Protein AF-A0A6B2T4H8-F1 (afdb_monomer_lite)

Sequence (72 aa):
GDAFRAGFLAGTAWELPHERAAQLGCALATTVLESVGTQEYKLIPADLSARIDQTYGAAAARALEARIEGTA

Secondary structure (DSSP, 8-state):
-HHHHHHHHHHHHTT--HHHHHHHHHHHHHHHHTSSSTT-----HHHHHHHHHHHH-HHHHHHHHHHHTT--

pLDDT: mean 85.25, std 14.52, range [43.56, 97.38]

Foldseek 3Di:
DVLLVVQLVLCVVVVHDSVLSNLRSVLRVVQQVPDDDNPPGDPDLVVSLVVSCVPVNPVSSVVCSVVSVPPD

Radius of gyration: 11.16 Å; chains: 1; bounding box: 22×21×31 Å

Structure (mmCIF, N/CA/C/O backbone):
data_AF-A0A6B2T4H8-F1
#
_entry.id   AF-A0A6B2T4H8-F1
#
loop_
_atom_site.group_PDB
_atom_site.id
_atom_site.type_symbol
_atom_site.label_atom_id
_atom_site.label_alt_id
_atom_site.label_comp_id
_atom_site.label_asym_id
_atom_site.label_entity_id
_atom_site.label_seq_id
_atom_site.pdbx_PDB_ins_code
_atom_site.Cartn_x
_atom_site.Cartn_y
_atom_site.Cartn_z
_atom_site.occupancy
_atom_site.B_iso_or_equiv
_atom_site.auth_seq_id
_atom_site.auth_comp_id
_atom_site.auth_asym_id
_atom_site.auth_atom_id
_atom_site.pdbx_PDB_model_num
ATOM 1 N N . GLY A 1 1 ? 5.274 4.820 12.770 1.00 77.81 1 GLY A N 1
ATOM 2 C CA . GLY A 1 1 ? 6.642 4.266 12.726 1.00 77.81 1 GLY A CA 1
ATOM 3 C C . GLY A 1 1 ? 6.615 2.808 12.328 1.00 77.81 1 GLY A C 1
ATOM 4 O O . GLY A 1 1 ? 7.122 2.462 11.268 1.00 77.81 1 GLY A O 1
ATOM 5 N N . ASP A 1 2 ? 5.964 1.971 13.129 1.00 89.62 2 ASP A N 1
ATOM 6 C CA . ASP A 1 2 ? 5.940 0.523 12.893 1.00 89.62 2 ASP A CA 1
ATOM 7 C C . ASP A 1 2 ? 5.061 0.113 11.714 1.00 89.62 2 ASP A C 1
ATOM 9 O O . ASP A 1 2 ? 5.469 -0.739 10.941 1.00 89.62 2 ASP A O 1
ATOM 13 N N . ALA A 1 3 ? 3.934 0.795 11.487 1.00 89.69 3 ALA A N 1
ATOM 14 C CA . ALA A 1 3 ? 3.083 0.560 10.316 1.00 89.69 3 ALA A CA 1
ATOM 15 C C . ALA A 1 3 ? 3.834 0.736 8.981 1.00 89.69 3 ALA A C 1
ATOM 17 O O . ALA A 1 3 ? 3.701 -0.090 8.081 1.00 89.69 3 ALA A O 1
ATOM 18 N N . PHE A 1 4 ? 4.698 1.757 8.885 1.00 94.38 4 PHE A N 1
ATOM 19 C CA . PHE A 1 4 ? 5.566 1.927 7.717 1.00 94.38 4 PHE A CA 1
ATOM 20 C C . PHE A 1 4 ? 6.514 0.742 7.558 1.00 94.38 4 PHE A C 1
ATOM 22 O O . PHE A 1 4 ? 6.618 0.171 6.477 1.00 94.38 4 PHE A O 1
ATOM 29 N N . ARG A 1 5 ? 7.199 0.363 8.642 1.00 96.69 5 ARG A N 1
ATOM 30 C CA . ARG A 1 5 ? 8.171 -0.735 8.626 1.00 96.69 5 ARG A CA 1
ATOM 31 C C . ARG A 1 5 ? 7.500 -2.062 8.287 1.00 96.69 5 ARG A C 1
ATOM 33 O O . ARG A 1 5 ? 8.046 -2.806 7.488 1.00 96.69 5 ARG A O 1
ATOM 40 N N . ALA A 1 6 ? 6.315 -2.322 8.830 1.00 93.69 6 ALA A N 1
ATOM 41 C CA . ALA A 1 6 ? 5.521 -3.504 8.527 1.00 93.69 6 ALA A CA 1
ATOM 42 C C . ALA A 1 6 ? 5.149 -3.559 7.039 1.00 93.69 6 ALA A C 1
ATOM 44 O O . ALA A 1 6 ? 5.398 -4.573 6.397 1.00 93.69 6 ALA A O 1
ATOM 45 N N . GLY A 1 7 ? 4.643 -2.460 6.467 1.00 94.12 7 GLY A N 1
ATOM 46 C CA . GLY A 1 7 ? 4.312 -2.402 5.039 1.00 94.12 7 GLY A CA 1
ATOM 47 C C . GLY A 1 7 ? 5.529 -2.524 4.132 1.00 94.12 7 GLY A C 1
ATOM 48 O O . GLY A 1 7 ? 5.495 -3.264 3.154 1.00 94.12 7 GLY A O 1
ATOM 49 N N . PHE A 1 8 ? 6.631 -1.861 4.482 1.00 97.00 8 PHE A N 1
ATOM 50 C CA . PHE A 1 8 ? 7.873 -1.972 3.725 1.00 97.00 8 PHE A CA 1
ATOM 51 C C . PHE A 1 8 ? 8.414 -3.405 3.755 1.00 97.00 8 PHE A C 1
ATOM 53 O O . PHE A 1 8 ? 8.700 -3.971 2.704 1.00 97.00 8 PHE A O 1
ATOM 60 N N . LEU A 1 9 ? 8.487 -4.022 4.938 1.00 96.94 9 LEU A N 1
ATOM 61 C CA . LEU A 1 9 ? 8.960 -5.398 5.087 1.00 96.94 9 LEU A CA 1
ATOM 62 C C . LEU A 1 9 ? 8.045 -6.395 4.367 1.00 96.94 9 LEU A C 1
ATOM 64 O O . LEU A 1 9 ? 8.555 -7.270 3.670 1.00 96.94 9 LEU A O 1
ATOM 68 N N . ALA A 1 10 ? 6.722 -6.230 4.450 1.00 94.25 10 ALA A N 1
ATOM 69 C CA . ALA A 1 10 ? 5.770 -7.042 3.693 1.00 94.25 10 ALA A CA 1
ATOM 70 C C . ALA A 1 10 ? 6.000 -6.910 2.179 1.00 94.25 10 ALA A C 1
ATOM 72 O O . ALA A 1 10 ? 6.145 -7.916 1.490 1.00 94.25 10 ALA A O 1
ATOM 73 N N . GLY A 1 11 ? 6.139 -5.681 1.673 1.00 94.69 11 GLY A N 1
ATOM 74 C CA . GLY A 1 11 ? 6.432 -5.432 0.263 1.00 94.69 11 GLY A CA 1
ATOM 75 C C . GLY A 1 11 ? 7.750 -6.065 -0.192 1.00 94.69 11 GLY A C 1
ATOM 76 O O . GLY A 1 11 ? 7.801 -6.664 -1.264 1.00 94.69 11 GLY A O 1
ATOM 77 N N . THR A 1 12 ? 8.799 -6.007 0.637 1.00 95.75 12 THR A N 1
ATOM 78 C CA . THR A 1 12 ? 10.073 -6.682 0.336 1.00 95.75 12 THR A CA 1
ATOM 79 C C . THR A 1 12 ? 9.963 -8.205 0.387 1.00 95.75 12 THR A C 1
ATOM 81 O O . THR A 1 12 ? 10.544 -8.877 -0.458 1.00 95.75 12 THR A O 1
ATOM 84 N N . ALA A 1 13 ? 9.182 -8.762 1.319 1.00 95.38 13 ALA A N 1
ATOM 85 C CA . ALA A 1 13 ? 8.925 -10.200 1.400 1.00 95.38 13 ALA A CA 1
ATOM 86 C C . ALA A 1 13 ? 8.097 -10.712 0.209 1.00 95.38 13 ALA A C 1
ATOM 88 O O . ALA A 1 13 ? 8.169 -11.888 -0.136 1.00 95.38 13 ALA A O 1
ATOM 89 N N . TRP A 1 14 ? 7.332 -9.831 -0.440 1.00 94.50 14 TRP A N 1
ATOM 90 C CA . TRP A 1 14 ? 6.643 -10.098 -1.705 1.00 94.50 14 TRP A CA 1
ATOM 91 C C . TRP A 1 14 ? 7.501 -9.820 -2.946 1.00 94.50 14 TRP A C 1
ATOM 93 O O . TRP A 1 14 ? 6.967 -9.837 -4.054 1.00 94.50 14 TRP A O 1
ATOM 103 N N . GLU A 1 15 ? 8.802 -9.567 -2.767 1.00 94.38 15 GLU A N 1
ATOM 104 C CA . GLU A 1 15 ? 9.781 -9.307 -3.832 1.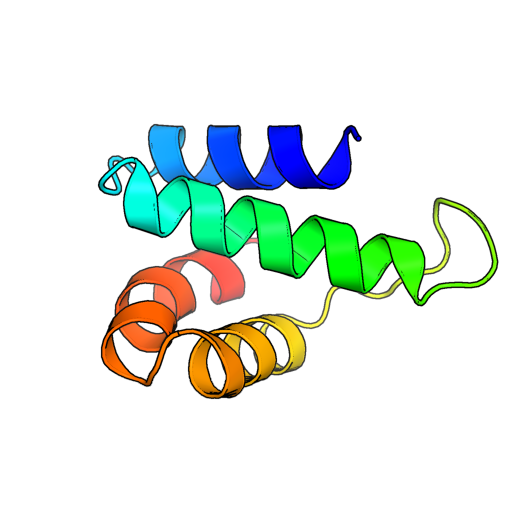00 94.38 15 GLU A CA 1
ATOM 105 C C . GLU A 1 15 ? 9.435 -8.091 -4.707 1.00 94.38 15 GLU A C 1
ATOM 107 O O . GLU A 1 15 ? 9.802 -8.006 -5.881 1.00 94.38 15 GLU A O 1
ATOM 112 N N . LEU A 1 16 ? 8.728 -7.113 -4.138 1.00 93.94 16 LEU A N 1
ATOM 113 C CA . LEU A 1 16 ? 8.415 -5.878 -4.844 1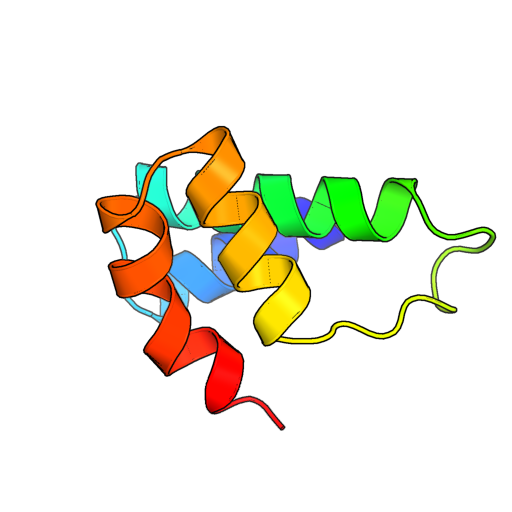.00 93.94 16 LEU A CA 1
ATOM 114 C C . LEU A 1 16 ? 9.635 -4.947 -4.899 1.00 93.94 16 LEU A C 1
ATOM 116 O O . LEU A 1 16 ? 10.439 -4.915 -3.961 1.00 93.94 16 LEU A O 1
ATOM 120 N N . PRO A 1 17 ? 9.748 -4.102 -5.944 1.00 96.12 17 PRO A N 1
ATOM 121 C CA . PRO A 1 17 ? 10.732 -3.027 -5.962 1.00 96.12 17 PRO A CA 1
ATOM 122 C C . PRO A 1 17 ? 10.610 -2.149 -4.713 1.00 96.12 17 PRO A C 1
ATOM 124 O O . PRO A 1 17 ? 9.496 -1.859 -4.266 1.00 96.12 17 PRO A O 1
ATOM 127 N N . HIS A 1 18 ? 11.739 -1.658 -4.191 1.00 97.38 18 HIS A N 1
ATOM 128 C CA . HIS A 1 18 ? 11.768 -0.848 -2.965 1.00 97.38 18 HIS A CA 1
ATOM 129 C C . HIS A 1 18 ? 10.806 0.345 -2.999 1.00 97.38 18 HIS A C 1
ATOM 131 O O . HIS A 1 18 ? 10.225 0.692 -1.976 1.00 97.38 18 HIS A O 1
ATOM 137 N N . GLU A 1 19 ? 10.596 0.946 -4.171 1.00 96.88 19 GLU A N 1
ATOM 138 C CA . GLU A 1 19 ? 9.620 2.020 -4.351 1.00 96.88 19 GLU A CA 1
ATOM 139 C C . GLU A 1 19 ? 8.188 1.563 -4.021 1.00 96.88 19 GLU A C 1
ATOM 141 O O . GLU A 1 19 ? 7.483 2.235 -3.271 1.00 96.88 19 GLU A O 1
ATOM 146 N N . ARG A 1 20 ? 7.764 0.390 -4.511 1.00 96.00 20 ARG A N 1
ATOM 147 C CA . ARG A 1 20 ? 6.430 -0.171 -4.234 1.00 96.00 20 ARG A CA 1
ATOM 148 C C . ARG A 1 20 ? 6.287 -0.597 -2.777 1.00 96.00 20 ARG A C 1
ATOM 150 O O . ARG A 1 20 ? 5.254 -0.338 -2.165 1.00 96.00 20 ARG A O 1
ATOM 157 N N . ALA A 1 21 ? 7.337 -1.177 -2.199 1.00 96.69 21 ALA A N 1
ATOM 158 C CA . ALA A 1 21 ? 7.370 -1.494 -0.774 1.00 96.69 21 ALA A CA 1
ATOM 159 C C . ALA A 1 21 ? 7.244 -0.227 0.096 1.00 96.69 21 ALA A C 1
ATOM 161 O O . ALA A 1 21 ? 6.501 -0.211 1.078 1.00 96.69 21 ALA A O 1
ATOM 162 N N . ALA A 1 22 ? 7.915 0.866 -0.283 1.00 97.38 22 ALA A N 1
ATOM 163 C CA . ALA A 1 22 ? 7.822 2.143 0.421 1.00 97.38 22 ALA A CA 1
ATOM 164 C C . ALA A 1 22 ? 6.429 2.769 0.297 1.00 97.38 22 ALA A C 1
ATOM 166 O O . ALA A 1 22 ? 5.900 3.259 1.291 1.00 97.38 22 ALA A O 1
ATOM 167 N N . GLN A 1 23 ? 5.807 2.702 -0.883 1.00 97.19 23 GLN A N 1
ATOM 168 C CA . GLN A 1 23 ? 4.435 3.173 -1.104 1.00 97.19 23 GLN A CA 1
ATOM 169 C C . GLN A 1 23 ? 3.426 2.428 -0.220 1.00 97.19 23 GLN A C 1
ATOM 171 O O . GLN A 1 23 ? 2.589 3.067 0.418 1.00 97.19 23 GLN A O 1
ATOM 176 N N . LEU A 1 24 ? 3.554 1.100 -0.109 1.00 95.38 24 LEU A N 1
ATOM 177 C CA . LEU A 1 24 ? 2.744 0.294 0.808 1.00 95.38 24 LEU A CA 1
ATOM 178 C C . LEU A 1 24 ? 2.958 0.713 2.271 1.00 95.38 24 LEU A C 1
ATOM 180 O O . LEU A 1 24 ? 1.994 0.941 3.001 1.00 95.38 24 LEU A O 1
ATOM 184 N N . GLY A 1 25 ? 4.216 0.869 2.694 1.00 95.44 25 GLY A N 1
ATOM 185 C CA . GLY A 1 25 ? 4.554 1.356 4.033 1.00 95.44 25 GLY A CA 1
ATOM 186 C C . GLY A 1 25 ? 3.949 2.729 4.336 1.00 95.44 25 GLY A C 1
ATOM 187 O O . GLY A 1 25 ? 3.371 2.930 5.405 1.00 95.44 25 GLY A O 1
ATOM 188 N N . CYS A 1 26 ? 4.040 3.674 3.400 1.00 96.06 26 CYS A N 1
ATOM 189 C CA . CYS A 1 26 ? 3.456 5.005 3.546 1.00 96.06 26 CYS A CA 1
ATOM 190 C C . CYS A 1 26 ? 1.934 4.933 3.705 1.00 96.06 26 CYS A C 1
ATOM 192 O O . CYS A 1 26 ? 1.399 5.514 4.646 1.00 96.06 26 CYS A O 1
ATOM 194 N N . ALA A 1 27 ? 1.247 4.169 2.853 1.00 93.88 27 ALA A N 1
ATOM 195 C CA . ALA A 1 27 ? -0.206 4.035 2.907 1.00 93.88 27 ALA A CA 1
ATOM 196 C C . ALA A 1 27 ? -0.696 3.409 4.231 1.00 93.88 27 ALA A C 1
ATOM 198 O O . ALA A 1 27 ? -1.665 3.894 4.825 1.00 93.88 27 ALA A O 1
ATOM 199 N N . LEU A 1 28 ? 0.008 2.395 4.752 1.00 91.31 28 LEU A N 1
ATOM 200 C CA . LEU A 1 28 ? -0.279 1.822 6.074 1.00 91.31 28 LEU A CA 1
ATOM 201 C C . LEU A 1 28 ? -0.030 2.821 7.205 1.00 91.31 28 LEU A C 1
ATOM 203 O O . LEU A 1 28 ? -0.846 2.941 8.116 1.00 91.31 28 LEU A O 1
ATOM 207 N N . ALA A 1 29 ? 1.080 3.557 7.156 1.00 91.69 29 ALA A N 1
ATOM 208 C CA . ALA A 1 29 ? 1.392 4.555 8.171 1.00 91.69 29 ALA A CA 1
ATOM 209 C C . ALA A 1 29 ? 0.338 5.663 8.235 1.00 91.69 29 ALA A C 1
ATOM 211 O O . ALA A 1 29 ? -0.041 6.064 9.334 1.00 91.69 29 ALA A O 1
ATOM 212 N N . THR A 1 30 ? -0.164 6.111 7.083 1.00 90.88 30 THR A N 1
ATOM 213 C CA . THR A 1 30 ? -1.261 7.079 7.013 1.00 90.88 30 THR A CA 1
ATOM 214 C C . THR A 1 30 ? -2.553 6.505 7.589 1.00 90.88 30 THR A C 1
ATOM 216 O O . THR A 1 30 ? -3.190 7.166 8.400 1.00 90.88 30 THR A O 1
ATOM 219 N N . THR A 1 31 ? -2.899 5.259 7.253 1.00 85.88 31 THR A N 1
ATOM 220 C CA . THR A 1 31 ? -4.109 4.596 7.777 1.00 85.88 31 THR A CA 1
ATOM 221 C C . THR A 1 31 ? -4.098 4.518 9.308 1.00 85.88 31 THR A C 1
ATOM 223 O O . THR A 1 31 ? -5.098 4.811 9.954 1.00 85.88 31 THR A O 1
ATOM 226 N N . VAL A 1 32 ? -2.946 4.192 9.901 1.00 83.94 32 VAL A N 1
ATOM 227 C CA . VAL A 1 32 ? -2.777 4.139 11.365 1.00 83.94 32 VAL A CA 1
ATOM 228 C C . VAL A 1 32 ? -2.768 5.530 12.005 1.00 83.94 32 VAL A C 1
ATOM 230 O O . VAL A 1 32 ? -3.186 5.685 13.149 1.00 83.94 32 VAL A O 1
ATOM 233 N N . LEU A 1 33 ? -2.289 6.554 11.293 1.00 82.50 33 LEU A N 1
ATOM 234 C CA . LEU A 1 33 ? -2.288 7.929 11.798 1.00 82.50 33 LEU A CA 1
ATOM 235 C C . LEU A 1 33 ? -3.705 8.523 11.867 1.00 82.50 33 LEU A C 1
ATOM 237 O O . LEU A 1 33 ? -3.966 9.379 12.707 1.00 82.50 33 LEU A O 1
ATOM 241 N N . GLU A 1 34 ? -4.605 8.068 10.995 1.00 76.00 34 GLU A N 1
ATOM 242 C CA . GLU A 1 34 ? -5.993 8.533 10.905 1.00 76.00 34 GLU A CA 1
ATOM 243 C C . GLU A 1 34 ? -6.945 7.831 11.896 1.00 76.00 34 GLU A C 1
ATOM 245 O O . GLU A 1 34 ? -8.085 8.268 12.058 1.00 76.00 34 GLU A O 1
ATOM 250 N N . SER A 1 35 ? -6.500 6.787 12.608 1.00 64.69 35 SER A N 1
ATOM 251 C CA . SER A 1 35 ? -7.284 6.144 13.672 1.00 64.69 35 SER A CA 1
ATOM 252 C C . SER A 1 35 ? -7.044 6.774 15.048 1.00 64.69 35 SER A C 1
ATOM 254 O O . SER A 1 35 ? -5.902 6.985 15.459 1.00 64.69 35 SER A O 1
ATOM 256 N N . VAL A 1 36 ? -8.119 7.021 15.808 1.00 51.28 36 VAL A N 1
ATOM 257 C CA . VAL A 1 36 ? -8.025 7.383 17.232 1.00 51.28 36 VAL A CA 1
ATOM 258 C C . VAL A 1 36 ? -7.636 6.131 18.023 1.00 51.28 36 VAL A C 1
ATOM 260 O O . VAL A 1 36 ? -8.430 5.207 18.154 1.00 51.28 36 VAL A O 1
ATOM 263 N N . GLY A 1 37 ? -6.408 6.106 18.546 1.00 55.31 37 GLY A N 1
ATOM 264 C CA . GLY A 1 37 ? -5.836 4.947 19.242 1.00 55.31 37 GLY A CA 1
ATOM 265 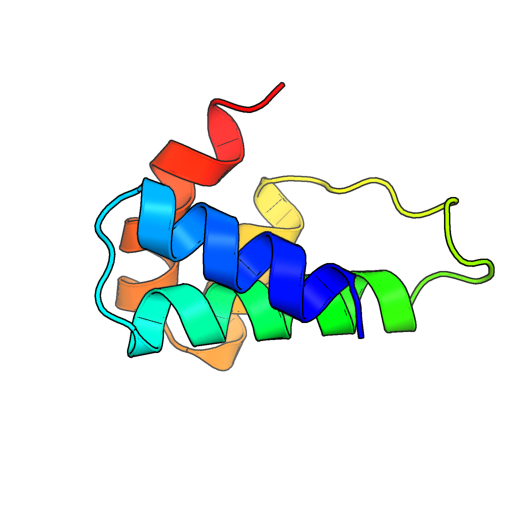C C . GLY A 1 37 ? -5.053 4.020 18.303 1.00 55.31 37 GLY A C 1
ATOM 266 O O . GLY A 1 37 ? -5.405 3.821 17.148 1.00 55.31 37 GLY A O 1
ATOM 267 N N . THR A 1 38 ? -3.952 3.446 18.794 1.00 50.22 38 THR A N 1
ATOM 268 C CA . THR A 1 38 ? -2.932 2.753 17.979 1.00 50.22 38 THR A CA 1
ATOM 269 C C . THR A 1 38 ? -3.364 1.401 17.388 1.00 50.22 38 THR A C 1
ATOM 271 O O . THR A 1 38 ? -2.583 0.803 16.647 1.00 50.22 38 THR A O 1
ATOM 274 N N . GLN A 1 39 ? -4.564 0.897 17.715 1.00 49.12 39 GLN A N 1
ATOM 275 C CA . GLN A 1 39 ? -5.010 -0.468 17.380 1.00 49.12 39 GLN A CA 1
ATOM 276 C C . GLN A 1 39 ? -6.492 -0.593 16.969 1.00 49.12 39 GLN A C 1
ATOM 278 O O . GLN A 1 39 ? -6.965 -1.708 16.778 1.00 49.12 39 GLN A O 1
ATOM 283 N N . GLU A 1 40 ? -7.233 0.507 16.805 1.00 56.25 40 GLU A N 1
ATOM 284 C CA . GLU A 1 40 ? -8.667 0.451 16.445 1.00 56.25 40 GLU A CA 1
ATOM 285 C C . GLU A 1 40 ? -8.941 0.607 14.938 1.00 56.25 40 GLU A C 1
ATOM 287 O O . GLU A 1 40 ? -10.090 0.715 14.507 1.00 56.25 40 GLU A O 1
ATOM 292 N N . TYR A 1 41 ? -7.899 0.590 14.102 1.00 56.34 41 TYR A N 1
ATOM 293 C CA . TYR A 1 41 ? -8.068 0.651 12.653 1.00 56.34 41 TYR A CA 1
ATOM 294 C C . TYR A 1 41 ? -8.485 -0.717 12.098 1.00 56.34 41 TYR A C 1
ATOM 296 O O . TYR A 1 41 ? -7.821 -1.733 12.303 1.00 56.34 41 TYR A O 1
ATOM 304 N N . LYS A 1 42 ? -9.578 -0.746 11.331 1.00 63.91 42 LYS A N 1
ATOM 305 C CA . LYS A 1 42 ? -9.856 -1.870 10.435 1.00 63.91 42 LYS A CA 1
ATOM 306 C C . LYS A 1 42 ? -9.052 -1.647 9.167 1.00 63.91 42 LYS A C 1
ATOM 308 O O . LYS A 1 42 ? -9.325 -0.712 8.421 1.00 63.91 42 LYS A O 1
ATOM 313 N N . LEU A 1 43 ? -8.055 -2.493 8.931 1.00 69.44 43 LEU A N 1
ATOM 314 C CA . LEU A 1 43 ? -7.369 -2.502 7.650 1.00 69.44 43 LEU A CA 1
ATOM 315 C C . LEU A 1 43 ? -8.292 -3.160 6.621 1.00 69.44 43 LEU A C 1
ATOM 317 O O . LEU A 1 43 ? -8.424 -4.380 6.591 1.00 69.44 43 LEU A O 1
ATOM 321 N N . ILE A 1 44 ? -8.970 -2.346 5.819 1.00 81.00 44 ILE A N 1
ATOM 322 C CA . ILE A 1 44 ? -9.822 -2.829 4.736 1.00 81.00 44 ILE A CA 1
ATOM 323 C C . ILE A 1 44 ? -8.965 -2.853 3.462 1.00 81.00 44 ILE A C 1
ATOM 325 O O . ILE A 1 44 ? -8.499 -1.793 3.038 1.00 81.00 44 ILE A O 1
ATOM 329 N N . PRO A 1 45 ? -8.741 -4.029 2.840 1.00 82.31 45 PRO A N 1
ATOM 330 C CA . PRO A 1 45 ? -7.939 -4.156 1.621 1.00 82.31 45 PRO A CA 1
ATOM 331 C C . PRO A 1 45 ? -8.321 -3.164 0.520 1.00 82.31 45 PRO A C 1
ATOM 333 O O . PRO A 1 45 ? -7.450 -2.523 -0.067 1.00 82.31 45 PRO A O 1
ATOM 336 N N . ALA A 1 46 ? -9.627 -2.989 0.306 1.00 85.06 46 ALA A N 1
ATOM 337 C CA . ALA A 1 46 ? -10.170 -2.068 -0.685 1.00 85.06 46 ALA A CA 1
ATOM 338 C C . ALA A 1 46 ? -9.774 -0.607 -0.410 1.00 85.06 46 ALA A C 1
ATOM 340 O O . ALA A 1 46 ? -9.334 0.087 -1.324 1.00 85.06 46 ALA A O 1
ATOM 341 N N . ASP A 1 47 ? -9.852 -0.154 0.845 1.00 87.69 47 ASP A N 1
ATOM 342 C CA . ASP A 1 47 ? -9.509 1.225 1.217 1.00 87.69 47 ASP A CA 1
ATOM 343 C C . ASP A 1 47 ? -8.009 1.493 1.052 1.00 87.69 47 ASP A C 1
ATOM 345 O O . ASP A 1 47 ? -7.597 2.561 0.591 1.00 87.69 47 ASP A O 1
ATOM 349 N N . LEU A 1 48 ? -7.177 0.503 1.391 1.00 89.19 48 LEU A N 1
ATOM 350 C CA . LEU A 1 48 ? -5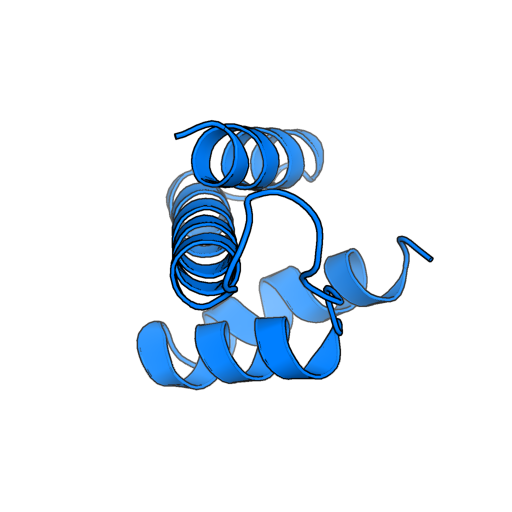.732 0.595 1.215 1.00 89.19 48 LEU A CA 1
ATOM 351 C C . LEU A 1 48 ? -5.354 0.641 -0.273 1.00 89.19 48 LEU A C 1
ATOM 353 O O . LEU A 1 48 ? -4.550 1.489 -0.666 1.00 89.19 48 LEU A O 1
ATOM 357 N N . SER A 1 49 ? -5.964 -0.216 -1.101 1.00 91.56 49 SER A N 1
ATOM 358 C CA . SER A 1 49 ? -5.769 -0.220 -2.558 1.00 91.56 49 SER A CA 1
ATOM 359 C C . SER A 1 49 ? -6.196 1.115 -3.180 1.00 91.56 49 SER A C 1
ATOM 361 O O . SER A 1 49 ? -5.419 1.742 -3.903 1.00 91.56 49 SER A O 1
ATOM 363 N N . ALA A 1 50 ? -7.377 1.624 -2.810 1.00 91.56 50 ALA A N 1
ATOM 364 C CA . ALA A 1 50 ? -7.891 2.904 -3.292 1.00 91.56 50 ALA A CA 1
ATOM 365 C C . ALA A 1 50 ? -6.983 4.084 -2.913 1.00 91.56 50 ALA A C 1
ATOM 367 O O . ALA A 1 50 ? -6.739 4.974 -3.728 1.00 91.56 50 ALA A O 1
ATOM 368 N N . ARG A 1 51 ? -6.428 4.093 -1.696 1.00 91.94 51 ARG A N 1
ATOM 369 C CA . ARG A 1 51 ? -5.485 5.135 -1.266 1.00 91.94 51 ARG A CA 1
ATOM 370 C C . ARG A 1 51 ? -4.184 5.103 -2.063 1.00 91.94 51 ARG A C 1
ATOM 372 O O . ARG A 1 51 ? -3.655 6.157 -2.426 1.00 91.94 51 ARG A O 1
ATOM 379 N N . ILE A 1 52 ? -3.660 3.907 -2.322 1.00 94.62 52 ILE A N 1
ATOM 380 C CA . ILE A 1 52 ? -2.459 3.720 -3.140 1.00 94.62 52 ILE A CA 1
ATOM 381 C C . ILE A 1 52 ? -2.720 4.207 -4.569 1.00 94.62 52 ILE A C 1
ATOM 383 O O . ILE A 1 52 ? -1.874 4.911 -5.116 1.00 94.62 52 ILE A O 1
ATOM 387 N N . ASP A 1 53 ? -3.882 3.898 -5.148 1.00 95.31 53 ASP A N 1
ATOM 388 C CA . ASP A 1 53 ? -4.269 4.377 -6.479 1.00 95.31 53 ASP A CA 1
ATOM 389 C C . ASP A 1 53 ? -4.325 5.908 -6.535 1.00 95.31 53 ASP A C 1
ATOM 391 O O . ASP A 1 53 ? -3.660 6.533 -7.358 1.00 95.31 53 ASP A O 1
ATOM 395 N N . GLN A 1 54 ? -5.024 6.534 -5.588 1.00 95.88 54 GLN A N 1
ATOM 396 C CA . GLN A 1 54 ? -5.166 7.992 -5.544 1.00 95.88 54 GLN A CA 1
ATOM 397 C C . GLN A 1 54 ? -3.830 8.727 -5.361 1.00 95.88 54 GLN A C 1
ATOM 399 O O . GLN A 1 54 ? -3.671 9.844 -5.850 1.00 95.88 54 GLN A O 1
ATOM 404 N N . THR A 1 55 ? -2.869 8.116 -4.662 1.00 96.56 55 THR A N 1
ATOM 405 C CA . THR A 1 55 ? -1.596 8.768 -4.307 1.00 96.56 55 THR A CA 1
ATOM 406 C C . THR A 1 55 ? -0.474 8.461 -5.301 1.00 96.56 55 THR A C 1
ATOM 408 O O . THR A 1 55 ? 0.343 9.329 -5.607 1.00 96.56 55 THR A O 1
ATOM 411 N N . TYR A 1 56 ? -0.409 7.224 -5.796 1.00 96.25 56 TYR A N 1
ATOM 412 C CA . TYR A 1 56 ? 0.715 6.693 -6.579 1.00 96.25 56 TYR A CA 1
ATOM 413 C C . TYR A 1 56 ? 0.293 6.126 -7.947 1.00 96.25 56 TYR A C 1
ATOM 415 O O . TYR A 1 56 ? 1.149 5.711 -8.735 1.00 96.25 56 TYR A O 1
ATOM 423 N N . GLY A 1 57 ? -1.008 6.123 -8.243 1.00 96.06 57 GLY A N 1
ATOM 424 C CA . GLY A 1 57 ? -1.603 5.724 -9.514 1.00 96.06 57 GLY A CA 1
ATOM 425 C C . GLY A 1 57 ? -1.923 4.233 -9.637 1.00 96.06 57 GLY A C 1
ATOM 426 O O . GLY A 1 57 ? -1.371 3.374 -8.944 1.00 96.06 57 GLY A O 1
ATOM 427 N N . ALA A 1 58 ? -2.757 3.913 -10.627 1.00 94.31 58 ALA A N 1
ATOM 428 C CA . ALA A 1 58 ? -3.327 2.578 -10.815 1.00 94.31 58 ALA A CA 1
ATOM 429 C C . ALA A 1 58 ? -2.289 1.471 -11.034 1.00 94.31 58 ALA A C 1
ATOM 431 O O . ALA A 1 58 ? -2.530 0.308 -10.721 1.00 94.31 58 ALA A O 1
ATOM 432 N N . ALA A 1 59 ? -1.114 1.806 -11.575 1.00 93.25 59 ALA A N 1
ATOM 433 C CA . ALA A 1 59 ? -0.024 0.844 -11.717 1.00 93.25 59 ALA A CA 1
ATOM 434 C C . ALA A 1 59 ? 0.539 0.400 -10.355 1.00 93.25 59 ALA A C 1
ATOM 436 O O . ALA A 1 59 ? 0.897 -0.765 -10.201 1.00 93.25 59 ALA A O 1
ATOM 437 N N . ALA A 1 60 ? 0.603 1.312 -9.379 1.00 93.38 60 ALA A N 1
ATOM 438 C CA . ALA A 1 60 ? 1.012 1.007 -8.013 1.00 93.38 60 ALA A CA 1
ATOM 439 C C . ALA A 1 60 ? -0.030 0.127 -7.319 1.00 93.38 60 ALA A C 1
ATOM 441 O O . ALA A 1 60 ? 0.321 -0.905 -6.752 1.00 93.38 60 ALA A O 1
ATOM 442 N N . ALA A 1 61 ? -1.304 0.518 -7.421 1.00 92.62 61 ALA A N 1
ATOM 443 C CA . ALA A 1 61 ? -2.415 -0.186 -6.790 1.00 92.62 61 ALA A CA 1
ATOM 444 C C . ALA A 1 61 ? -2.519 -1.628 -7.290 1.00 92.62 61 ALA A C 1
ATOM 446 O O . ALA A 1 61 ? -2.436 -2.553 -6.491 1.00 92.62 61 ALA A O 1
ATOM 447 N N . ARG A 1 62 ? -2.541 -1.840 -8.612 1.00 91.00 62 ARG A N 1
ATOM 448 C CA . ARG A 1 62 ? -2.607 -3.189 -9.203 1.00 91.00 62 ARG A CA 1
ATOM 449 C C . ARG A 1 62 ? -1.449 -4.098 -8.797 1.00 91.00 62 ARG A C 1
ATOM 451 O O . ARG A 1 62 ? -1.636 -5.301 -8.660 1.00 91.00 62 ARG A O 1
ATOM 458 N N . ALA A 1 63 ? -0.247 -3.547 -8.618 1.00 88.31 63 ALA A N 1
ATOM 459 C CA . ALA A 1 63 ? 0.909 -4.332 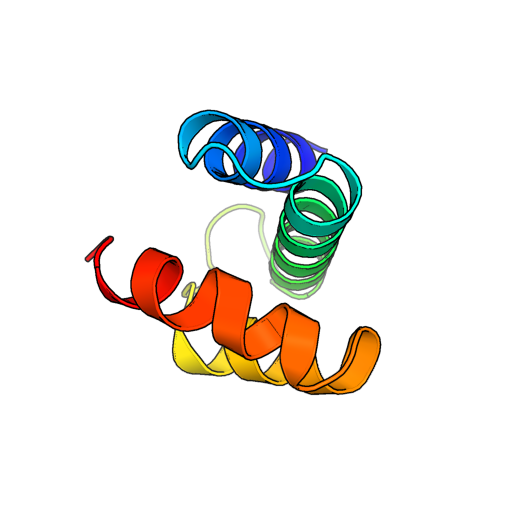-8.181 1.00 88.31 63 ALA A CA 1
ATOM 460 C C . ALA A 1 63 ? 0.764 -4.850 -6.736 1.00 88.31 63 ALA A C 1
ATOM 462 O O . ALA A 1 63 ? 1.442 -5.803 -6.355 1.00 88.31 63 ALA A O 1
ATOM 463 N N . LEU A 1 64 ? -0.099 -4.216 -5.939 1.00 87.06 64 LEU A N 1
ATOM 464 C CA . LEU A 1 64 ? -0.284 -4.474 -4.512 1.00 87.06 64 LEU A CA 1
ATOM 465 C C . LEU A 1 64 ? -1.622 -5.167 -4.197 1.00 87.06 64 LEU A C 1
ATOM 467 O O . LEU A 1 64 ? -1.693 -5.937 -3.244 1.00 87.06 64 LEU A O 1
ATOM 471 N N . GLU A 1 65 ? -2.649 -4.958 -5.018 1.00 84.12 65 GLU A N 1
ATOM 472 C CA . GLU A 1 65 ? -4.035 -5.413 -4.829 1.00 84.12 65 GLU A CA 1
ATOM 473 C C . GLU A 1 65 ? -4.145 -6.918 -4.541 1.00 84.12 65 GLU A C 1
ATOM 475 O O . GLU A 1 65 ? -4.610 -7.315 -3.473 1.00 84.12 65 GLU A O 1
ATOM 480 N N . ALA A 1 66 ? -3.571 -7.760 -5.408 1.00 77.56 66 ALA A N 1
ATOM 481 C CA . ALA A 1 66 ? -3.610 -9.217 -5.250 1.00 77.56 66 ALA A CA 1
ATOM 482 C C . ALA A 1 66 ? -2.922 -9.728 -3.968 1.00 77.56 66 ALA A C 1
ATOM 484 O O . ALA A 1 66 ? -3.199 -10.835 -3.510 1.00 77.56 66 ALA A O 1
ATOM 485 N N . ARG A 1 67 ? -1.993 -8.951 -3.394 1.00 82.62 67 ARG A N 1
ATOM 486 C CA . ARG A 1 67 ? -1.279 -9.324 -2.164 1.00 82.62 67 ARG A CA 1
ATOM 487 C C . ARG A 1 67 ? -2.012 -8.865 -0.914 1.00 82.62 67 ARG A C 1
ATOM 489 O O . ARG A 1 67 ? -1.972 -9.568 0.084 1.00 82.62 67 ARG A O 1
ATOM 496 N N . ILE A 1 68 ? -2.686 -7.720 -0.978 1.00 80.38 68 ILE A N 1
ATOM 497 C CA . ILE A 1 68 ? -3.428 -7.158 0.153 1.00 80.38 68 ILE A CA 1
ATOM 498 C C . IL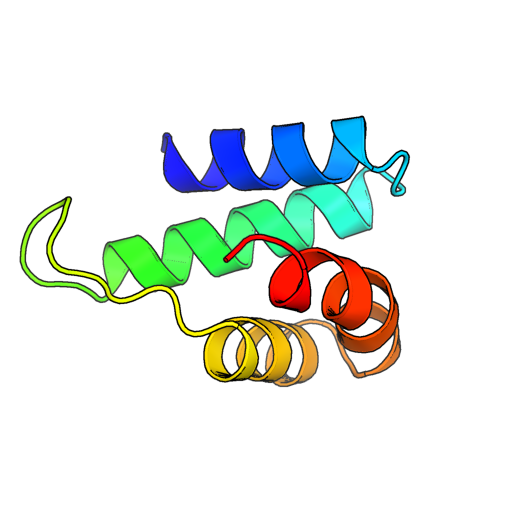E A 1 68 ? -4.729 -7.949 0.383 1.00 80.38 68 ILE A C 1
ATOM 500 O O . ILE A 1 68 ? -5.082 -8.209 1.533 1.00 80.38 68 ILE A O 1
ATOM 504 N N . GLU A 1 69 ? -5.402 -8.401 -0.680 1.00 73.38 69 GLU A N 1
ATOM 505 C CA . GLU A 1 69 ? -6.654 -9.174 -0.590 1.00 73.38 69 GLU A CA 1
ATOM 506 C C . GLU A 1 69 ? -6.480 -10.601 -0.037 1.00 73.38 69 GLU A C 1
ATOM 508 O O . GLU A 1 69 ? -7.407 -11.146 0.557 1.00 73.38 69 GLU A O 1
ATOM 513 N N . GLY A 1 70 ? -5.296 -11.206 -0.183 1.00 58.38 70 GLY A N 1
ATOM 514 C CA . GLY A 1 70 ? -5.023 -12.590 0.230 1.00 58.38 70 GLY A CA 1
ATOM 515 C C . GLY A 1 70 ? -4.588 -12.780 1.688 1.00 58.38 70 GLY A C 1
ATOM 516 O O . GLY A 1 70 ? -4.239 -13.896 2.065 1.00 58.38 70 GLY A O 1
ATOM 517 N N . THR A 1 71 ? -4.560 -11.716 2.494 1.00 53.00 71 THR A N 1
ATOM 518 C CA . THR A 1 71 ? -3.989 -11.730 3.860 1.00 53.00 71 THR A CA 1
ATOM 519 C C . THR A 1 71 ? -5.026 -11.848 4.988 1.00 53.00 71 THR A C 1
ATOM 521 O O . THR A 1 71 ? -4.689 -11.569 6.138 1.00 53.00 71 THR A O 1
ATOM 524 N N . ALA A 1 72 ? -6.271 -12.218 4.669 1.00 43.56 72 ALA A N 1
ATOM 525 C CA . ALA A 1 72 ? -7.359 -12.371 5.643 1.00 43.56 72 ALA A CA 1
ATOM 526 C C . ALA A 1 72 ? -7.282 -13.686 6.435 1.00 43.56 72 ALA A C 1
ATOM 528 O O . ALA A 1 72 ? -7.009 -14.739 5.815 1.00 43.56 72 ALA A O 1
#